Protein AF-A0A1Q5UNB6-F1 (afdb_monomer)

Solvent-accessible surface area (backbone atoms only — not comparable to full-atom values): 8015 Å² total; per-residue (Å²): 114,94,84,58,57,71,61,66,51,53,42,55,26,61,53,29,45,81,75,74,38,95,66,49,84,76,76,73,47,74,69,52,50,56,56,39,64,67,42,86,53,64,66,67,49,71,73,71,86,87,69,70,84,60,99,80,68,86,67,99,72,88,85,88,79,68,70,88,74,63,74,68,65,41,59,41,86,97,38,79,82,47,64,42,60,44,76,87,51,69,87,64,86,69,98,73,83,85,90,75,61,99,74,60,52,71,68,56,53,53,52,51,48,64,63,72,74,110

Organism: NCBI:txid1316194

Foldseek 3Di:
DVPDAPLVQVVVQVCCVLVVDPTDDDQDDPNNLVVQCPDPDPCSNPVDDGDDDDPPDDDPDDDDDDPVPDDDWDQDPPRNPNIDHCVVCPPPDDPDDDQDDPSDDPVSVVVVVVVVVD

Sequence (118 aa):
MRRWSLTSRIWIDIFTQEFGGVTGIFVPDRITLKFVQKRHLVRHRNLNTYFKPDDDAVYAAIYEIDLGNVRSFLAKYPKPDAVVPIRDFEGMKLDGCLIGGCTTAEEDFILGALVLDQ

pLDDT: mean 90.17, std 5.34, range [65.31, 97.62]

InterPro domains:
  IPR001030 Aconitase/3-isopropylmalate dehydratase large subunit, alpha/beta/alpha domain [PF00330] (2-89)
  IPR015931 Aconitase/3-isopropylmalate dehydratase large subunit, alpha/beta/alpha, subdomain 1/3 [G3DSA:3.30.499.10] (1-71)
  IPR015931 Aconitase/3-isopropylmalate dehydratase large subunit, alpha/beta/alpha, subdomain 1/3 [G3DSA:3.30.499.10] (77-118)
  IPR036008 Aconitase, iron-sulfur domain [SSF53732] (4-116)
  IPR050067 Isopropylmalate dehydratase and related enzymes [PTHR43822] (6-116)

Secondary structure (DSSP, 8-state):
-TTS-HHHHHHHHHHGGGGT-S-------HHHHHHHHT-SSHHHHHS-------TT---S------GGG---EEEPTT-TT-EEEGGGGTT---S------TT--HHHHHHHHHHHT-

Radius of gyration: 18.03 Å; Cα contacts (8 Å, |Δi|>4): 68; chains: 1; bounding box: 42×38×48 Å

Structure (mmCIF, N/CA/C/O backbone):
data_AF-A0A1Q5UNB6-F1
#
_entry.id   AF-A0A1Q5UNB6-F1
#
loop_
_atom_site.group_PDB
_atom_site.id
_atom_site.type_symbol
_atom_site.label_atom_id
_atom_site.label_alt_id
_atom_site.label_comp_id
_atom_site.label_asym_id
_atom_site.label_entity_id
_atom_site.label_seq_id
_atom_site.pdbx_PDB_ins_code
_atom_site.Cartn_x
_atom_site.Cartn_y
_atom_site.Cartn_z
_atom_site.occupancy
_atom_site.B_iso_or_equiv
_atom_site.auth_seq_id
_atom_site.auth_comp_id
_atom_site.auth_asym_id
_atom_site.auth_atom_id
_atom_site.pdbx_PDB_model_num
ATOM 1 N N . MET A 1 1 ? -4.398 1.485 -9.346 1.00 66.75 1 MET A N 1
ATOM 2 C CA . MET A 1 1 ? -3.066 1.790 -8.765 1.00 66.75 1 MET A CA 1
ATOM 3 C C . MET A 1 1 ? -2.363 3.023 -9.352 1.00 66.75 1 MET A C 1
ATOM 5 O O . MET A 1 1 ? -1.826 3.794 -8.576 1.00 66.75 1 MET A O 1
ATOM 9 N N . ARG A 1 2 ? -2.392 3.305 -10.670 1.00 71.44 2 ARG A N 1
ATOM 10 C CA . ARG A 1 2 ? -1.686 4.471 -11.281 1.00 71.44 2 ARG A CA 1
ATOM 11 C C . ARG A 1 2 ? -1.997 5.863 -10.692 1.00 71.44 2 ARG A C 1
ATOM 13 O O . ARG A 1 2 ? -1.235 6.799 -10.909 1.00 71.44 2 ARG A O 1
ATOM 20 N N . ARG A 1 3 ? -3.123 6.018 -9.988 1.00 80.00 3 ARG A N 1
ATOM 21 C CA . ARG A 1 3 ? -3.537 7.273 -9.329 1.00 80.00 3 ARG A CA 1
ATOM 22 C C . ARG A 1 3 ? -3.116 7.373 -7.859 1.00 80.00 3 ARG A C 1
ATOM 24 O O . ARG A 1 3 ? -3.339 8.409 -7.253 1.00 80.00 3 ARG A O 1
ATOM 31 N N . TRP A 1 4 ? -2.561 6.310 -7.287 1.00 86.69 4 TRP A N 1
ATOM 32 C CA . TRP A 1 4 ? -2.211 6.262 -5.870 1.00 86.69 4 TRP A CA 1
ATOM 33 C C . TRP A 1 4 ? -0.937 7.044 -5.579 1.00 86.69 4 TRP A C 1
ATOM 35 O O . TRP A 1 4 ? -0.032 7.053 -6.426 1.00 86.69 4 TRP A O 1
ATOM 45 N N . SER A 1 5 ? -0.865 7.638 -4.382 1.00 89.19 5 SER A N 1
ATOM 46 C CA . SER A 1 5 ? 0.347 8.281 -3.876 1.00 89.19 5 SER A CA 1
ATOM 47 C C . SER A 1 5 ? 1.496 7.268 -3.813 1.00 89.19 5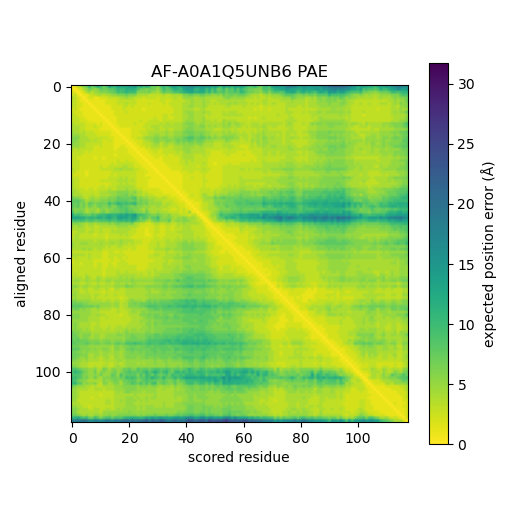 SER A C 1
ATOM 49 O O . SER A 1 5 ? 1.297 6.050 -3.879 1.00 89.19 5 SER A O 1
ATOM 51 N N . LEU A 1 6 ? 2.729 7.768 -3.735 1.00 88.62 6 LEU A N 1
ATOM 52 C CA . LEU A 1 6 ? 3.878 6.889 -3.550 1.00 88.62 6 LEU A CA 1
ATOM 53 C C . LEU A 1 6 ? 3.822 6.195 -2.184 1.00 88.62 6 LEU A C 1
ATOM 55 O O . LEU A 1 6 ? 4.107 5.004 -2.103 1.00 88.62 6 LEU A O 1
ATOM 59 N N . THR A 1 7 ? 3.418 6.919 -1.140 1.00 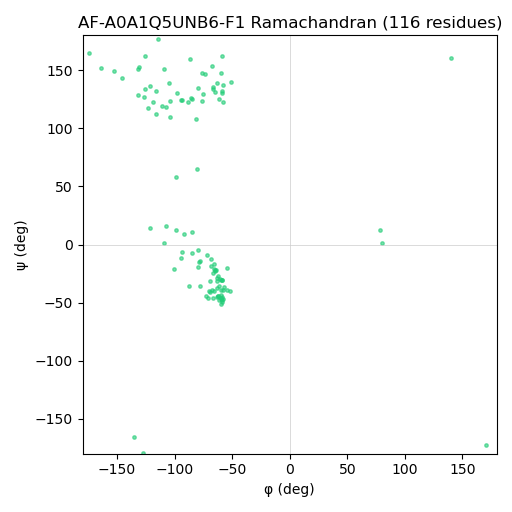88.12 7 THR A N 1
ATOM 60 C CA . THR A 1 7 ? 3.300 6.389 0.219 1.00 88.12 7 THR A CA 1
ATOM 61 C C . THR A 1 7 ? 2.324 5.223 0.281 1.00 88.12 7 THR A C 1
ATOM 63 O O . THR A 1 7 ? 2.692 4.177 0.802 1.00 88.12 7 THR A O 1
ATOM 66 N N . SER A 1 8 ? 1.129 5.326 -0.318 1.00 89.38 8 SER A N 1
ATOM 67 C CA . SER A 1 8 ? 0.168 4.212 -0.297 1.00 89.38 8 SER A CA 1
ATOM 68 C C . SER A 1 8 ? 0.728 2.942 -0.954 1.00 89.38 8 SER A C 1
ATOM 70 O O . SER A 1 8 ? 0.379 1.833 -0.562 1.00 89.38 8 SER A O 1
ATOM 72 N N . ARG A 1 9 ? 1.613 3.080 -1.954 1.00 91.56 9 ARG A N 1
ATOM 73 C CA . ARG A 1 9 ? 2.298 1.933 -2.577 1.00 91.56 9 ARG A CA 1
ATOM 74 C C . ARG A 1 9 ? 3.354 1.338 -1.652 1.00 91.56 9 ARG A C 1
ATOM 76 O O . ARG A 1 9 ? 3.402 0.124 -1.513 1.00 91.56 9 ARG A O 1
ATOM 83 N N . ILE A 1 10 ? 4.160 2.186 -1.011 1.00 88.88 10 ILE A N 1
ATOM 84 C CA . ILE A 1 10 ? 5.151 1.762 -0.010 1.00 88.88 10 ILE A CA 1
ATOM 85 C C . ILE A 1 10 ? 4.458 1.019 1.137 1.00 88.88 10 ILE A C 1
ATOM 87 O O . ILE A 1 10 ? 4.963 0.003 1.599 1.00 88.88 10 ILE A O 1
ATOM 91 N N . TRP A 1 11 ? 3.277 1.483 1.547 1.00 89.06 11 TRP A N 1
ATOM 92 C CA . TRP A 1 11 ? 2.484 0.830 2.581 1.00 89.06 11 TRP A CA 1
ATOM 93 C C . TRP A 1 11 ? 2.125 -0.611 2.192 1.00 89.06 11 TRP A C 1
ATOM 95 O O . TRP A 1 11 ? 2.437 -1.534 2.935 1.00 89.06 11 TRP A O 1
ATOM 105 N N . ILE A 1 12 ? 1.566 -0.836 0.996 1.00 90.19 12 ILE A N 1
ATOM 106 C CA . ILE A 1 12 ? 1.270 -2.203 0.521 1.00 90.19 12 ILE A CA 1
ATOM 107 C C . ILE A 1 12 ? 2.532 -3.065 0.434 1.00 90.19 12 ILE A C 1
ATOM 109 O O . ILE A 1 12 ? 2.508 -4.237 0.806 1.00 90.19 12 ILE A O 1
ATOM 113 N N . ASP A 1 13 ? 3.619 -2.502 -0.086 1.00 90.25 13 ASP A N 1
ATOM 114 C CA . ASP A 1 13 ? 4.877 -3.223 -0.268 1.00 90.25 13 ASP A CA 1
ATOM 115 C C . ASP A 1 1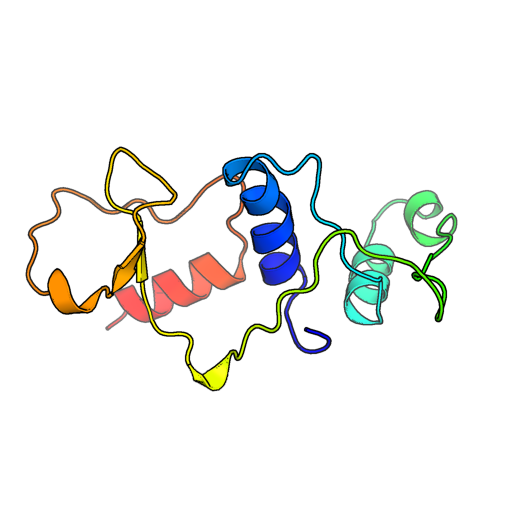3 ? 5.407 -3.761 1.071 1.00 90.25 13 ASP A C 1
ATOM 117 O O . ASP A 1 13 ? 5.644 -4.957 1.222 1.00 90.25 13 ASP A O 1
ATOM 121 N N . ILE A 1 14 ? 5.459 -2.906 2.094 1.00 87.12 14 ILE A N 1
ATOM 122 C CA . ILE A 1 14 ? 5.927 -3.288 3.431 1.00 87.12 14 ILE A CA 1
ATOM 123 C C . ILE A 1 14 ? 5.022 -4.357 4.054 1.00 87.12 14 ILE A C 1
ATOM 125 O O . ILE A 1 14 ? 5.519 -5.371 4.543 1.00 87.12 14 ILE A O 1
ATOM 129 N N . PHE A 1 15 ? 3.699 -4.189 3.971 1.00 88.88 15 PHE A N 1
ATOM 130 C CA . PHE A 1 15 ? 2.752 -5.164 4.523 1.00 88.88 15 PHE A CA 1
ATOM 131 C C . PHE A 1 15 ? 2.734 -6.499 3.769 1.00 88.88 15 PHE A C 1
ATOM 133 O O . PHE A 1 15 ? 2.219 -7.480 4.295 1.00 88.88 15 PHE A O 1
ATOM 140 N N . THR A 1 16 ? 3.347 -6.597 2.587 1.00 91.19 16 THR A N 1
ATOM 141 C CA . THR A 1 16 ? 3.504 -7.882 1.883 1.00 91.19 16 THR A CA 1
ATOM 142 C C . THR A 1 16 ? 4.287 -8.897 2.730 1.00 91.19 16 THR A C 1
ATOM 144 O O . THR A 1 16 ? 4.006 -10.096 2.667 1.00 91.19 16 THR A O 1
ATOM 147 N N . GLN A 1 17 ? 5.215 -8.431 3.573 1.00 88.88 17 GLN A N 1
ATOM 148 C CA . GLN A 1 17 ? 5.988 -9.293 4.476 1.00 88.88 17 GLN A CA 1
ATOM 149 C C . GLN A 1 17 ? 5.140 -9.887 5.608 1.00 88.88 17 GLN A C 1
ATOM 151 O O . GLN A 1 17 ? 5.377 -11.026 6.004 1.00 88.88 17 GLN A O 1
ATOM 156 N N . GLU A 1 18 ? 4.105 -9.178 6.072 1.00 87.56 18 GLU A N 1
ATOM 157 C CA . GLU A 1 18 ? 3.182 -9.668 7.112 1.00 87.56 18 GLU A CA 1
ATOM 158 C C . GLU A 1 18 ? 2.387 -10.903 6.653 1.00 87.56 18 GLU A C 1
ATOM 160 O O . GLU A 1 18 ? 1.944 -11.708 7.469 1.00 87.56 18 GLU A O 1
ATOM 165 N N . PHE A 1 19 ? 2.257 -11.096 5.336 1.00 86.44 19 PHE A N 1
ATOM 166 C CA . PHE A 1 19 ? 1.622 -12.268 4.726 1.00 86.44 19 PHE A CA 1
ATOM 167 C C . PHE A 1 19 ? 2.635 -13.327 4.256 1.00 86.44 19 PHE A C 1
ATOM 169 O O . PHE A 1 19 ? 2.280 -14.239 3.509 1.00 86.44 19 PHE A O 1
ATOM 176 N N . GLY A 1 20 ? 3.902 -13.215 4.668 1.00 90.38 20 GLY A N 1
ATOM 177 C CA . GLY A 1 20 ? 4.972 -14.149 4.305 1.00 90.38 20 GLY A CA 1
ATOM 178 C C . GLY A 1 20 ? 5.550 -13.943 2.902 1.00 90.38 20 GLY A C 1
ATOM 179 O O . GLY A 1 20 ? 6.273 -14.808 2.404 1.00 90.38 20 GLY A O 1
ATOM 180 N N . GLY A 1 21 ? 5.248 -12.822 2.243 1.00 91.69 21 GLY A N 1
ATOM 181 C CA . GLY A 1 21 ? 5.876 -12.460 0.977 1.00 91.69 21 GLY A CA 1
ATOM 182 C C . GLY A 1 21 ? 7.322 -11.993 1.171 1.00 91.69 21 GLY A C 1
ATOM 183 O O . GLY A 1 21 ? 7.661 -11.368 2.170 1.00 91.69 21 GLY A O 1
ATOM 184 N N . VAL A 1 22 ? 8.187 -12.270 0.192 1.00 93.62 22 VAL A N 1
ATOM 185 C CA . VAL A 1 22 ? 9.602 -11.848 0.241 1.00 93.62 22 VAL A CA 1
ATOM 186 C C . VAL A 1 22 ? 9.737 -10.327 0.097 1.00 93.62 22 VAL A C 1
ATOM 188 O O . VAL A 1 22 ? 10.548 -9.701 0.771 1.00 93.62 22 VAL A O 1
ATOM 191 N N . THR A 1 23 ? 8.951 -9.737 -0.803 1.00 93.56 23 THR A N 1
ATOM 192 C CA . THR A 1 23 ? 8.885 -8.296 -1.076 1.00 93.56 23 THR A CA 1
ATOM 193 C C . THR A 1 23 ? 7.609 -8.012 -1.860 1.00 93.56 23 THR A C 1
ATOM 195 O O . THR A 1 23 ? 7.149 -8.873 -2.617 1.00 93.56 23 THR A O 1
ATOM 198 N N . GLY A 1 24 ? 7.052 -6.814 -1.730 1.00 92.44 24 GLY A N 1
ATOM 199 C CA . GLY A 1 24 ? 6.158 -6.260 -2.735 1.00 92.44 24 GLY A CA 1
ATOM 200 C C . GLY A 1 24 ? 6.968 -5.537 -3.811 1.00 92.44 24 GLY A C 1
ATOM 201 O O . GLY A 1 24 ? 8.135 -5.193 -3.633 1.00 92.44 24 GLY A O 1
ATOM 202 N N . ILE A 1 25 ? 6.363 -5.347 -4.980 1.00 93.50 25 ILE A N 1
ATOM 203 C CA . ILE A 1 25 ? 6.935 -4.531 -6.051 1.00 93.50 25 ILE A CA 1
ATOM 204 C C . ILE A 1 25 ? 5.812 -3.829 -6.804 1.00 93.50 25 ILE A C 1
ATOM 206 O O . ILE A 1 25 ? 4.748 -4.396 -7.051 1.00 93.50 25 ILE A O 1
ATOM 210 N N . PHE A 1 26 ? 6.069 -2.591 -7.216 1.00 93.69 26 PHE A N 1
ATOM 211 C CA . PHE A 1 26 ? 5.168 -1.827 -8.071 1.00 93.69 26 PHE A CA 1
ATOM 212 C C . PHE A 1 26 ? 5.879 -1.429 -9.355 1.00 93.69 26 PHE A C 1
ATOM 214 O O . PHE A 1 26 ? 7.008 -0.939 -9.328 1.00 93.69 26 PHE A O 1
ATOM 221 N N . VAL A 1 27 ? 5.180 -1.569 -10.483 1.00 93.94 27 VAL A N 1
ATOM 222 C CA . VAL A 1 27 ? 5.685 -1.085 -11.771 1.00 93.94 27 VAL A CA 1
ATOM 223 C C . VAL A 1 27 ? 5.874 0.438 -11.688 1.00 93.94 27 VAL A C 1
ATOM 225 O O . VAL A 1 27 ? 4.924 1.151 -11.335 1.00 93.94 27 VAL A O 1
ATOM 228 N N . PRO A 1 28 ? 7.077 0.958 -11.989 1.00 92.06 28 PRO A N 1
ATOM 229 C CA . PRO A 1 28 ? 7.353 2.382 -11.931 1.00 92.06 28 PRO A CA 1
ATOM 230 C C . PRO A 1 28 ? 6.499 3.144 -12.946 1.00 92.06 28 PRO A C 1
ATOM 232 O O . PRO A 1 28 ? 6.320 2.730 -14.091 1.00 92.06 28 PRO A O 1
ATOM 235 N N . ASP A 1 29 ? 5.990 4.298 -12.529 1.00 92.75 29 ASP A N 1
ATOM 236 C CA . ASP A 1 29 ? 5.240 5.204 -13.394 1.00 92.75 29 ASP A CA 1
ATOM 237 C C . ASP A 1 29 ? 5.682 6.662 -13.195 1.00 92.75 29 ASP A C 1
ATOM 239 O O . ASP A 1 29 ? 6.722 6.958 -12.600 1.00 92.75 29 ASP A O 1
ATOM 243 N N . ARG A 1 30 ? 4.886 7.612 -13.702 1.00 92.00 30 ARG A N 1
ATOM 244 C CA . ARG A 1 30 ? 5.179 9.046 -13.590 1.00 92.00 30 ARG A CA 1
ATOM 245 C C . ARG A 1 30 ? 5.302 9.524 -12.137 1.00 92.00 30 ARG A C 1
ATOM 247 O O . ARG A 1 30 ? 6.026 10.486 -11.894 1.00 92.00 30 ARG A O 1
ATOM 254 N N . ILE A 1 31 ? 4.598 8.911 -11.185 1.00 92.38 31 ILE A N 1
ATOM 255 C CA . ILE A 1 31 ? 4.679 9.268 -9.761 1.00 92.38 31 ILE A CA 1
ATOM 256 C C . ILE A 1 31 ? 6.037 8.831 -9.211 1.00 92.38 31 ILE A C 1
ATOM 258 O O . ILE A 1 31 ? 6.735 9.648 -8.608 1.00 92.38 31 ILE A O 1
ATOM 262 N N . THR A 1 32 ? 6.459 7.601 -9.517 1.00 91.81 32 THR A N 1
ATOM 263 C CA . THR A 1 32 ? 7.796 7.097 -9.174 1.00 91.81 32 THR A CA 1
ATOM 264 C C . THR A 1 32 ? 8.889 7.973 -9.786 1.00 91.81 32 THR A C 1
ATOM 266 O O . THR A 1 32 ? 9.791 8.414 -9.077 1.00 91.81 32 THR A O 1
ATOM 269 N N . LEU A 1 33 ? 8.774 8.315 -11.075 1.00 90.69 33 LEU A N 1
ATOM 270 C CA . LEU A 1 33 ? 9.736 9.178 -11.766 1.00 90.69 33 LEU A CA 1
ATOM 271 C C . LEU A 1 33 ? 9.854 10.554 -11.097 1.00 90.69 33 LEU A C 1
ATOM 273 O O . LEU A 1 33 ? 10.961 11.012 -10.824 1.00 90.69 33 LEU A O 1
ATOM 277 N N . LYS A 1 34 ? 8.723 11.204 -10.790 1.00 91.38 34 LYS A N 1
ATOM 278 C CA . LYS A 1 34 ? 8.711 12.506 -10.104 1.00 91.38 34 LYS A CA 1
ATOM 279 C C . LYS A 1 34 ? 9.386 12.438 -8.738 1.00 91.38 34 LYS A C 1
ATOM 281 O O . LYS A 1 34 ? 10.080 13.375 -8.359 1.00 91.38 34 LYS A O 1
ATOM 286 N N . PHE A 1 35 ? 9.185 11.355 -7.994 1.00 90.75 35 PHE A N 1
ATOM 287 C CA . PHE A 1 35 ? 9.848 11.161 -6.709 1.00 90.75 35 PHE A CA 1
ATOM 288 C C . PHE A 1 35 ? 11.362 10.992 -6.864 1.00 90.75 35 PHE A C 1
ATOM 290 O O . PHE A 1 35 ? 12.135 11.654 -6.174 1.00 90.75 35 PHE A O 1
ATOM 297 N N . VAL A 1 36 ? 11.799 10.167 -7.814 1.00 92.38 36 VAL A N 1
ATOM 298 C CA . VAL A 1 36 ? 13.223 9.943 -8.096 1.00 92.38 36 VAL A CA 1
ATOM 299 C C . VAL A 1 36 ? 13.912 11.227 -8.579 1.00 92.38 36 VAL A C 1
ATOM 301 O O . VAL A 1 36 ? 15.029 11.529 -8.164 1.00 92.38 36 VAL A O 1
ATOM 304 N N . GLN A 1 37 ? 13.230 12.055 -9.371 1.00 91.38 37 GLN A N 1
ATOM 305 C CA . GLN A 1 37 ? 13.741 13.354 -9.824 1.00 91.38 37 GLN A CA 1
ATOM 306 C C . GLN A 1 37 ? 13.948 14.371 -8.692 1.00 91.38 37 GLN A C 1
ATOM 308 O O . GLN A 1 37 ? 14.7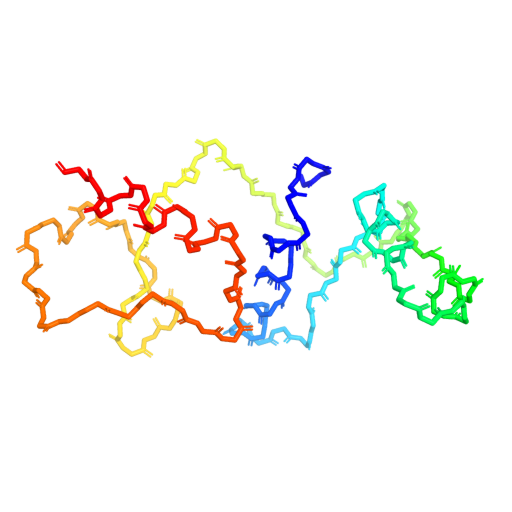48 15.290 -8.849 1.00 91.38 37 GLN A O 1
ATOM 313 N N . LYS A 1 38 ? 13.284 14.207 -7.541 1.00 91.94 38 LYS A N 1
ATOM 314 C CA . LYS A 1 38 ? 13.486 15.059 -6.356 1.00 91.94 38 LYS A CA 1
ATOM 315 C C . LYS A 1 38 ? 14.729 14.682 -5.540 1.00 91.94 38 LYS A C 1
ATOM 317 O O . LYS A 1 38 ? 15.054 15.371 -4.577 1.00 91.94 38 LYS A O 1
ATOM 322 N N . ARG A 1 39 ? 15.442 13.601 -5.883 1.00 91.25 39 ARG A N 1
ATOM 323 C CA . ARG A 1 39 ? 16.629 13.159 -5.133 1.00 91.25 39 ARG A CA 1
ATOM 324 C C . ARG A 1 39 ? 17.758 14.190 -5.228 1.00 91.25 39 ARG A C 1
ATOM 326 O O . ARG A 1 39 ? 18.146 14.601 -6.318 1.00 91.25 39 ARG A O 1
ATOM 333 N N . HIS A 1 40 ? 18.344 14.551 -4.087 1.00 91.19 40 HIS A N 1
ATOM 334 C CA . HIS A 1 40 ? 19.380 15.590 -4.012 1.00 91.19 40 HIS A CA 1
ATOM 335 C C . HIS A 1 40 ? 20.619 15.269 -4.862 1.00 91.19 40 HIS A C 1
ATOM 337 O O . HIS A 1 40 ? 21.086 16.098 -5.645 1.00 91.19 40 HIS A O 1
ATOM 343 N N . LEU A 1 41 ? 21.124 14.037 -4.774 1.00 91.50 41 LEU A N 1
ATOM 344 C CA . LEU A 1 41 ? 22.313 13.615 -5.510 1.00 91.50 41 LEU A CA 1
ATOM 345 C C . LEU A 1 41 ? 21.984 13.353 -6.985 1.00 91.50 41 LEU A C 1
ATOM 347 O O . LEU A 1 41 ? 21.151 12.504 -7.299 1.00 91.50 41 LEU A O 1
ATOM 351 N N . VAL A 1 42 ? 22.682 14.045 -7.893 1.00 87.19 42 VAL A N 1
ATOM 352 C CA . VAL A 1 42 ? 22.498 13.938 -9.357 1.00 87.19 42 VAL A CA 1
ATOM 353 C C . VAL A 1 42 ? 22.624 12.492 -9.843 1.00 87.19 42 VAL A C 1
ATOM 355 O O . VAL A 1 42 ? 21.816 12.041 -10.651 1.00 87.19 42 VAL A O 1
ATOM 358 N N . ARG A 1 43 ? 23.565 11.719 -9.284 1.00 89.19 43 ARG A N 1
ATOM 359 C CA . ARG A 1 43 ? 23.723 10.296 -9.622 1.00 89.19 43 ARG A CA 1
ATOM 360 C C . ARG A 1 43 ? 22.446 9.474 -9.384 1.00 89.19 43 ARG A C 1
ATOM 362 O O . ARG A 1 43 ? 22.131 8.615 -10.191 1.00 89.19 43 ARG A O 1
ATOM 369 N N . HIS A 1 44 ? 21.671 9.780 -8.337 1.00 87.25 44 HIS A N 1
ATOM 370 C CA . HIS A 1 44 ? 20.419 9.075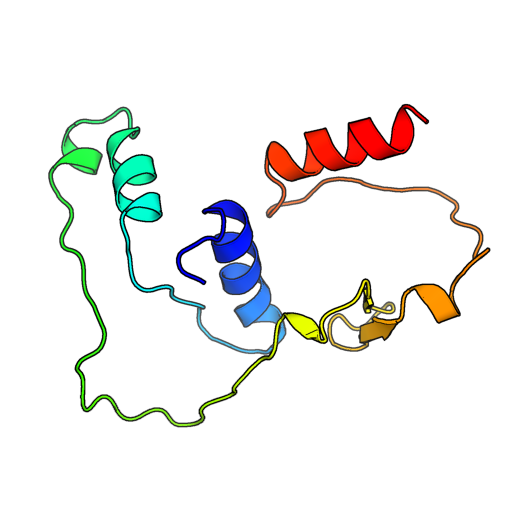 -8.024 1.00 87.25 44 HIS A CA 1
ATOM 371 C C . HIS A 1 44 ? 19.250 9.521 -8.918 1.00 87.25 44 HIS A C 1
ATOM 373 O O . HIS A 1 44 ? 18.214 8.863 -8.948 1.00 87.25 44 HIS A O 1
ATOM 379 N N . ARG A 1 45 ? 19.397 10.639 -9.639 1.00 86.62 45 ARG A N 1
ATOM 380 C CA . ARG A 1 45 ? 18.429 11.103 -10.642 1.00 86.62 45 ARG A CA 1
ATOM 381 C C . ARG A 1 45 ? 18.699 10.496 -12.019 1.00 86.62 45 ARG A C 1
ATOM 383 O O . ARG A 1 45 ? 17.750 10.180 -12.731 1.00 86.62 45 ARG A O 1
ATOM 390 N N . ASN A 1 46 ? 19.974 10.311 -12.364 1.00 82.25 46 ASN A N 1
ATOM 391 C CA . ASN A 1 46 ? 20.396 9.988 -13.730 1.00 82.25 46 ASN A CA 1
ATOM 392 C C . ASN A 1 46 ? 20.694 8.498 -13.965 1.00 82.25 46 ASN A C 1
ATOM 394 O O . ASN A 1 46 ? 20.659 8.058 -15.108 1.00 82.25 46 ASN A O 1
ATOM 398 N N . LEU A 1 47 ? 20.973 7.715 -12.919 1.00 78.69 47 LEU A N 1
ATO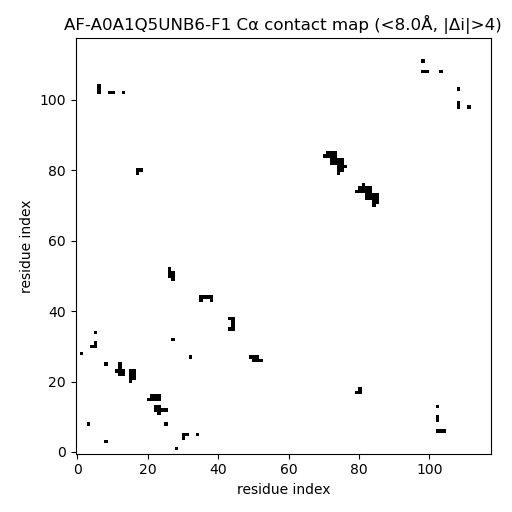M 399 C CA . LEU A 1 47 ? 21.297 6.285 -13.027 1.00 78.69 47 LEU A CA 1
ATOM 400 C C . LEU A 1 47 ? 20.075 5.403 -12.730 1.00 78.69 47 LEU A C 1
ATOM 402 O O . LEU A 1 47 ? 20.102 4.604 -11.798 1.00 78.69 47 LEU A O 1
ATOM 406 N N . ASN A 1 48 ? 18.988 5.574 -13.487 1.00 81.88 48 ASN A N 1
ATOM 407 C CA . ASN A 1 48 ? 17.752 4.821 -13.267 1.00 81.88 48 ASN A CA 1
ATOM 408 C C . ASN A 1 48 ? 17.340 4.062 -14.527 1.00 81.88 48 ASN A C 1
ATOM 410 O O . ASN A 1 48 ? 17.000 4.676 -15.538 1.00 81.88 48 ASN A O 1
ATOM 414 N N . THR A 1 49 ? 17.310 2.735 -14.430 1.00 88.81 49 THR A N 1
ATOM 415 C CA . THR A 1 49 ? 16.686 1.860 -15.425 1.00 88.81 49 THR A CA 1
ATOM 416 C C . THR A 1 49 ? 15.356 1.385 -14.861 1.00 88.81 49 THR A C 1
ATOM 418 O O . THR A 1 49 ? 15.308 0.823 -13.767 1.00 88.81 49 THR A O 1
ATOM 421 N N . TYR A 1 50 ? 14.272 1.641 -15.587 1.00 90.81 50 TYR A N 1
ATOM 422 C CA . TYR A 1 50 ? 12.931 1.239 -15.180 1.00 90.81 50 TYR A CA 1
ATOM 423 C C . TYR A 1 50 ? 12.548 -0.061 -15.875 1.00 90.81 50 TYR A C 1
ATOM 425 O O . TYR A 1 50 ? 12.654 -0.168 -17.095 1.00 90.81 50 TYR A O 1
ATOM 433 N N . PHE A 1 51 ? 12.070 -1.020 -15.091 1.00 93.31 51 PHE A N 1
ATOM 434 C CA . PHE A 1 51 ? 11.623 -2.319 -15.574 1.00 93.31 51 PHE A CA 1
ATOM 435 C C . PHE A 1 51 ? 10.104 -2.421 -15.478 1.00 93.31 51 PHE A C 1
ATOM 437 O O . PHE A 1 51 ? 9.478 -1.803 -14.614 1.00 93.31 51 PHE A O 1
ATOM 444 N N . LYS A 1 52 ? 9.516 -3.211 -16.369 1.00 94.94 52 LYS A N 1
ATOM 445 C CA . LYS A 1 52 ? 8.111 -3.617 -16.331 1.00 94.94 52 LYS A CA 1
ATOM 446 C C . LYS A 1 52 ? 8.051 -5.137 -16.523 1.00 94.94 52 LYS A C 1
ATOM 448 O O . LYS A 1 52 ? 8.977 -5.665 -17.136 1.00 94.94 52 LYS A O 1
ATOM 453 N N . PRO A 1 53 ? 7.019 -5.821 -16.004 1.00 95.56 53 PRO A N 1
ATOM 454 C CA . PRO A 1 53 ? 6.797 -7.214 -16.360 1.00 95.56 53 PRO A CA 1
ATOM 455 C C . PRO A 1 53 ? 6.577 -7.332 -17.869 1.00 95.56 53 PRO A C 1
ATOM 457 O O . PRO A 1 53 ? 6.029 -6.413 -18.493 1.00 95.56 53 PRO A O 1
ATOM 460 N N . ASP A 1 54 ? 7.020 -8.453 -18.424 1.00 97.62 54 ASP A N 1
ATOM 461 C CA . ASP A 1 54 ? 6.714 -8.829 -19.797 1.00 97.62 54 ASP A CA 1
ATOM 462 C C . ASP A 1 54 ? 5.220 -9.144 -19.932 1.00 97.62 54 ASP A C 1
ATOM 464 O O . ASP A 1 54 ? 4.553 -9.514 -18.961 1.00 97.62 54 ASP A O 1
ATOM 468 N N . ASP A 1 55 ? 4.680 -8.965 -21.137 1.00 96.31 55 ASP A N 1
ATOM 469 C CA . ASP A 1 55 ? 3.241 -9.119 -21.381 1.00 96.31 55 ASP A CA 1
ATOM 470 C C . ASP A 1 55 ? 2.782 -10.591 -21.234 1.00 96.31 55 ASP A C 1
ATOM 472 O O . ASP A 1 55 ? 1.597 -10.850 -21.029 1.00 96.31 55 ASP A O 1
ATOM 476 N N . ASP A 1 56 ? 3.715 -11.547 -21.294 1.00 96.62 56 ASP A N 1
ATOM 477 C CA . ASP A 1 56 ? 3.527 -12.995 -21.140 1.00 96.62 56 ASP A CA 1
ATOM 478 C C . ASP A 1 56 ? 4.072 -13.553 -19.808 1.00 96.62 56 ASP A C 1
ATOM 480 O O . ASP A 1 56 ? 4.218 -14.767 -19.647 1.00 96.62 56 ASP A O 1
ATOM 484 N N . ALA A 1 57 ? 4.349 -12.685 -18.828 1.00 96.81 57 ALA A N 1
ATOM 485 C CA . ALA A 1 57 ? 4.821 -13.103 -17.512 1.00 96.81 57 ALA A CA 1
ATOM 486 C C . ALA A 1 57 ? 3.819 -14.044 -16.810 1.00 96.81 57 ALA A C 1
ATOM 488 O O . ALA A 1 57 ? 2.628 -13.748 -16.682 1.00 96.81 57 ALA A O 1
ATOM 489 N N . VAL A 1 58 ? 4.318 -15.173 -16.298 1.00 97.38 58 VAL A N 1
ATOM 490 C CA . VAL A 1 58 ? 3.508 -16.173 -15.587 1.00 97.38 58 VAL A CA 1
ATOM 491 C C . VAL A 1 58 ? 3.552 -15.915 -14.081 1.00 97.38 58 VAL A C 1
ATOM 493 O O . VAL A 1 58 ? 4.621 -15.901 -13.471 1.00 97.38 58 VAL A O 1
ATOM 496 N N . TYR A 1 59 ? 2.378 -15.759 -13.470 1.00 96.44 59 TYR A N 1
ATOM 497 C CA . TYR A 1 59 ? 2.215 -15.572 -12.028 1.00 96.44 59 TYR A CA 1
ATOM 498 C C . TYR A 1 59 ? 1.691 -16.851 -11.376 1.00 96.44 59 TYR A C 1
ATOM 500 O O . TYR A 1 59 ? 0.781 -17.489 -11.902 1.00 96.44 59 TYR A O 1
ATOM 508 N N . ALA A 1 60 ? 2.220 -17.204 -10.201 1.00 96.81 60 ALA A N 1
ATOM 509 C CA . ALA A 1 60 ? 1.737 -18.361 -9.440 1.00 96.81 60 ALA A CA 1
ATOM 510 C C . ALA A 1 60 ? 0.268 -18.206 -8.999 1.00 96.81 60 ALA A C 1
ATOM 512 O O . ALA A 1 60 ? -0.457 -19.192 -8.901 1.00 96.81 60 ALA A O 1
ATOM 513 N N . ALA A 1 61 ? -0.163 -16.969 -8.741 1.00 96.00 61 ALA A N 1
ATOM 514 C CA . ALA A 1 61 ? -1.544 -16.612 -8.451 1.00 96.00 61 ALA A CA 1
ATOM 515 C C . ALA A 1 61 ? -1.812 -15.159 -8.865 1.00 96.00 61 ALA A C 1
ATOM 517 O O . ALA A 1 61 ? -0.915 -14.316 -8.810 1.00 96.00 61 ALA A O 1
ATOM 518 N N . ILE A 1 62 ? -3.055 -14.871 -9.253 1.00 95.56 62 ILE A N 1
ATOM 519 C CA . ILE A 1 62 ? -3.529 -13.526 -9.587 1.00 95.56 62 ILE A CA 1
ATOM 520 C C . ILE A 1 62 ? -4.771 -13.255 -8.745 1.00 95.56 62 ILE A C 1
ATOM 522 O O . ILE A 1 62 ? -5.718 -14.039 -8.762 1.00 95.56 62 ILE A O 1
ATOM 526 N N . TYR A 1 63 ? -4.758 -12.137 -8.023 1.00 94.25 63 TYR A N 1
ATOM 527 C CA . TYR A 1 63 ? -5.870 -11.696 -7.188 1.00 94.25 63 TYR A CA 1
ATOM 528 C C . TYR A 1 63 ? -6.374 -10.348 -7.691 1.00 94.25 63 TYR A C 1
ATOM 530 O O . TYR A 1 63 ? -5.613 -9.381 -7.766 1.00 94.25 63 TYR A O 1
ATOM 538 N N . GLU A 1 64 ? -7.658 -10.280 -8.030 1.00 94.56 64 GLU A N 1
ATOM 539 C CA . GLU A 1 64 ? -8.318 -9.033 -8.401 1.00 94.56 64 GLU A CA 1
ATOM 540 C C . GLU A 1 64 ? -8.993 -8.423 -7.169 1.00 94.56 64 GLU A C 1
ATOM 542 O O . GLU A 1 64 ? -9.790 -9.072 -6.494 1.00 94.56 64 GLU A O 1
ATOM 547 N N . ILE A 1 65 ? -8.644 -7.174 -6.856 1.00 91.25 65 ILE A N 1
ATOM 548 C CA . ILE A 1 65 ? -9.153 -6.458 -5.683 1.00 91.25 65 ILE A CA 1
ATOM 549 C C . ILE A 1 65 ? -9.961 -5.253 -6.159 1.00 91.25 65 ILE A C 1
ATOM 551 O O . ILE A 1 65 ? -9.401 -4.286 -6.685 1.00 91.25 65 ILE A O 1
ATOM 555 N N . ASP A 1 66 ? -11.273 -5.290 -5.926 1.00 92.62 66 ASP A N 1
ATOM 556 C CA . ASP A 1 66 ? -12.157 -4.154 -6.179 1.00 92.62 66 ASP A CA 1
ATOM 557 C C . ASP A 1 66 ? -12.107 -3.148 -5.021 1.00 92.62 66 ASP A C 1
ATOM 559 O O . ASP A 1 66 ? -12.656 -3.359 -3.936 1.00 92.62 66 ASP A O 1
ATOM 563 N N . LEU A 1 67 ? -11.471 -2.007 -5.283 1.00 90.38 67 LEU A N 1
ATOM 564 C CA . LEU A 1 67 ? -11.343 -0.907 -4.329 1.00 90.38 67 LEU A CA 1
ATOM 565 C C . LEU A 1 67 ? -12.687 -0.248 -3.985 1.00 90.38 67 LEU A C 1
ATOM 567 O O . LEU A 1 67 ? -12.794 0.371 -2.929 1.00 90.38 67 LEU A O 1
ATOM 571 N N . GLY A 1 68 ? -13.714 -0.386 -4.831 1.00 93.19 68 GLY A N 1
ATOM 572 C CA . GLY A 1 68 ? -15.067 0.103 -4.555 1.00 93.19 68 GLY A CA 1
ATOM 573 C C . GLY A 1 68 ? -15.735 -0.608 -3.376 1.00 93.19 68 GLY A C 1
ATOM 574 O O . GLY A 1 68 ? -16.602 -0.031 -2.713 1.00 93.19 68 GLY A O 1
ATOM 575 N N . ASN A 1 69 ? -15.285 -1.823 -3.054 1.00 90.56 69 ASN A N 1
ATOM 576 C CA . ASN A 1 69 ? -15.780 -2.617 -1.928 1.00 90.56 69 ASN A CA 1
ATOM 577 C C . ASN A 1 69 ? -14.953 -2.439 -0.651 1.00 90.56 69 ASN A C 1
ATOM 579 O O . ASN A 1 69 ? -15.399 -2.839 0.423 1.00 90.56 69 ASN A O 1
ATOM 583 N N . VAL A 1 70 ? -13.783 -1.801 -0.735 1.00 90.88 70 VAL A N 1
ATOM 584 C CA . VAL A 1 70 ? -12.935 -1.544 0.434 1.00 90.88 70 VAL A CA 1
ATOM 585 C C . VAL A 1 70 ? -13.639 -0.559 1.373 1.00 90.88 70 VAL A C 1
ATOM 587 O O . VAL A 1 70 ? -14.252 0.428 0.953 1.00 90.88 70 VAL A O 1
ATOM 590 N N . ARG A 1 71 ? -13.600 -0.862 2.669 1.00 91.81 71 ARG A N 1
ATOM 591 C CA . ARG A 1 71 ? -14.136 -0.048 3.768 1.00 91.81 71 ARG A CA 1
ATOM 592 C C . ARG A 1 71 ? -13.036 0.160 4.810 1.00 91.81 71 ARG A C 1
ATOM 594 O O . ARG A 1 71 ? -11.920 -0.314 4.634 1.00 91.81 71 ARG A O 1
ATOM 601 N N . SER A 1 72 ? -13.345 0.872 5.888 1.00 92.81 72 SER A N 1
ATOM 602 C CA . SER A 1 72 ? -12.432 0.988 7.026 1.00 92.81 72 SER A CA 1
ATOM 603 C C . SER A 1 72 ? -12.429 -0.305 7.841 1.00 92.81 72 SER A C 1
ATOM 605 O O . SER A 1 72 ? -13.488 -0.805 8.236 1.00 92.81 72 SER A O 1
ATOM 607 N N . PHE A 1 73 ? -11.235 -0.824 8.109 1.00 92.75 73 PHE A N 1
ATOM 608 C CA . PHE A 1 73 ? -11.018 -2.070 8.836 1.00 92.75 73 PHE A CA 1
ATOM 609 C C . PHE A 1 73 ? -10.079 -1.864 10.028 1.00 92.75 73 PHE A C 1
ATOM 611 O O . PHE A 1 73 ? -9.340 -0.883 10.090 1.00 92.75 73 PHE A O 1
ATOM 618 N N . LEU A 1 74 ? -10.104 -2.825 10.948 1.00 92.62 74 LEU A N 1
ATOM 619 C CA . LEU A 1 74 ? -9.224 -2.944 12.103 1.00 92.62 74 LEU A CA 1
ATOM 620 C C . LEU A 1 74 ? -8.563 -4.328 12.082 1.00 92.62 74 LEU A C 1
ATOM 622 O O . LEU A 1 74 ? -9.254 -5.327 11.898 1.00 92.62 74 LEU A O 1
ATOM 626 N N . ALA A 1 75 ? -7.251 -4.402 12.307 1.00 91.81 75 ALA A N 1
ATOM 627 C CA . ALA A 1 75 ? -6.565 -5.665 12.579 1.00 91.81 75 ALA A CA 1
ATOM 628 C C . ALA A 1 75 ? -6.589 -5.952 14.088 1.00 91.81 75 ALA A C 1
ATOM 630 O O . ALA A 1 75 ? -6.146 -5.129 14.894 1.00 91.81 75 ALA A O 1
ATOM 631 N N . LYS A 1 76 ? -7.131 -7.103 14.492 1.00 91.56 76 LYS A N 1
ATOM 632 C CA . LYS A 1 76 ? -7.323 -7.450 15.903 1.00 91.56 76 LYS A CA 1
ATOM 633 C C . LYS A 1 76 ? -6.063 -8.073 16.505 1.00 91.56 76 LYS A C 1
ATOM 635 O O . LYS A 1 76 ? -5.600 -9.123 16.067 1.00 91.56 76 LYS A O 1
ATOM 640 N N . TYR A 1 77 ? -5.573 -7.491 17.600 1.00 88.38 77 TYR A N 1
ATOM 641 C CA . TYR A 1 77 ? -4.488 -8.080 18.389 1.00 88.38 77 TYR A CA 1
ATOM 642 C C . TYR A 1 77 ? -4.781 -9.553 18.764 1.00 88.38 77 TYR A C 1
ATOM 644 O O . TYR A 1 77 ? -5.915 -9.870 19.143 1.00 88.38 77 TYR A O 1
ATOM 652 N N . PRO A 1 78 ? -3.780 -10.457 18.716 1.00 90.81 78 PRO A N 1
ATOM 653 C CA . PRO A 1 78 ? -2.365 -10.227 18.383 1.00 90.81 78 PRO A CA 1
ATOM 654 C C . PRO A 1 78 ? -2.0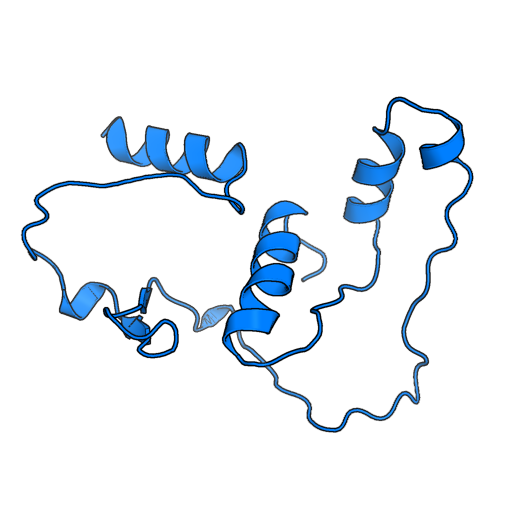18 -10.408 16.900 1.00 90.81 78 PRO A C 1
ATOM 656 O O . PRO A 1 78 ? -0.841 -10.462 16.556 1.00 90.81 78 PRO A O 1
ATOM 659 N N . LYS A 1 79 ? -3.016 -10.573 16.030 1.00 89.81 79 LYS A N 1
ATOM 660 C CA . LYS A 1 79 ? -2.830 -11.104 14.682 1.00 89.81 79 LYS A CA 1
ATOM 661 C C . LYS A 1 79 ? -3.058 -10.029 13.611 1.00 89.81 79 LYS A C 1
ATOM 663 O O . LYS A 1 79 ? -4.175 -9.521 13.516 1.00 89.81 79 LYS A O 1
ATOM 668 N N . PRO A 1 80 ? -2.056 -9.697 12.779 1.00 87.56 80 PRO A N 1
ATOM 669 C CA . PRO A 1 80 ? -2.208 -8.670 11.745 1.00 87.56 80 PRO A CA 1
ATOM 670 C C . PRO A 1 80 ? -3.197 -9.075 10.639 1.00 87.56 80 PRO A C 1
ATOM 672 O O . PRO A 1 80 ? -3.819 -8.212 10.026 1.00 87.56 80 PRO A O 1
ATOM 675 N N . ASP A 1 81 ? -3.403 -10.376 10.424 1.00 90.12 81 ASP A N 1
ATOM 676 C CA . ASP A 1 81 ? -4.346 -10.942 9.454 1.00 90.12 81 ASP A CA 1
ATOM 677 C C . ASP A 1 81 ? -5.783 -11.077 9.993 1.00 90.12 81 ASP A C 1
ATOM 679 O O . ASP A 1 81 ? -6.710 -11.356 9.231 1.00 90.12 81 ASP A O 1
ATOM 683 N N . ALA A 1 82 ? -6.011 -10.829 11.289 1.00 91.69 82 ALA A N 1
ATOM 684 C CA . ALA A 1 82 ? -7.339 -10.847 11.899 1.00 91.69 82 ALA A CA 1
ATOM 685 C C . ALA A 1 82 ? -8.101 -9.536 11.628 1.00 91.69 82 ALA A C 1
ATOM 687 O O . ALA A 1 82 ? -8.389 -8.762 12.544 1.00 91.69 82 ALA A O 1
ATOM 688 N N . VAL A 1 83 ? -8.403 -9.283 10.354 1.00 92.00 83 VAL A N 1
ATOM 689 C CA . VAL A 1 83 ? -9.016 -8.040 9.870 1.00 92.00 83 VAL A CA 1
ATOM 690 C C . VAL A 1 83 ? -10.542 -8.096 9.979 1.00 92.00 83 VAL A C 1
ATOM 692 O O . VAL A 1 83 ? -11.184 -9.004 9.455 1.00 92.00 83 VAL A O 1
ATOM 695 N N . VAL A 1 84 ? -11.129 -7.099 10.641 1.00 92.62 84 VAL A N 1
ATOM 696 C CA . VAL A 1 84 ? -12.575 -6.968 10.885 1.00 92.62 84 VAL A CA 1
ATOM 697 C C . VAL A 1 84 ? -13.064 -5.554 10.542 1.00 92.62 84 VAL A C 1
ATOM 699 O O . VAL A 1 84 ? -12.281 -4.603 10.624 1.00 92.62 84 VAL A O 1
ATOM 702 N N . PRO A 1 85 ? -14.328 -5.364 10.124 1.00 94.62 85 PRO A N 1
ATOM 703 C CA . PRO A 1 85 ? -14.880 -4.032 9.882 1.00 94.62 85 PRO A CA 1
ATOM 704 C C . PRO A 1 85 ? -14.815 -3.155 11.138 1.00 94.62 85 PRO A C 1
ATOM 706 O O . PRO A 1 85 ? -15.176 -3.596 12.226 1.00 94.62 85 PRO A O 1
ATOM 709 N N . ILE A 1 86 ? -14.427 -1.881 10.993 1.00 93.69 86 ILE A N 1
ATOM 710 C CA . ILE A 1 86 ? -14.317 -0.973 12.153 1.00 93.69 86 ILE A CA 1
ATOM 711 C C . ILE A 1 86 ? -15.663 -0.750 12.865 1.00 93.69 86 ILE A C 1
ATOM 713 O O . ILE A 1 86 ? -15.698 -0.487 14.063 1.00 93.69 86 ILE A O 1
ATOM 717 N N . ARG A 1 87 ? -16.779 -0.886 12.132 1.00 92.31 87 ARG A N 1
ATOM 718 C CA . ARG A 1 87 ? -18.146 -0.686 12.644 1.00 92.31 87 ARG A CA 1
ATOM 719 C C . ARG A 1 87 ? -18.501 -1.633 13.789 1.00 92.31 87 ARG A C 1
ATOM 721 O O . ARG A 1 87 ? -19.260 -1.249 14.667 1.00 92.31 87 ARG A O 1
ATOM 728 N N . ASP A 1 88 ? -17.915 -2.827 13.816 1.00 91.81 88 ASP A N 1
ATOM 729 C CA . ASP A 1 88 ? -18.185 -3.825 14.858 1.00 91.81 88 ASP A CA 1
ATOM 730 C C . ASP A 1 88 ? -17.578 -3.427 16.221 1.00 91.81 88 ASP A C 1
ATOM 732 O O . ASP A 1 88 ? -17.843 -4.066 17.238 1.00 91.81 88 ASP A O 1
ATOM 736 N N . PHE A 1 89 ? -16.758 -2.369 16.244 1.00 90.56 89 PHE A N 1
ATOM 737 C CA . PHE A 1 89 ? -16.012 -1.879 17.405 1.00 90.56 89 PHE A CA 1
ATOM 738 C C . PHE A 1 89 ? -16.347 -0.422 17.753 1.00 90.56 89 PHE A C 1
ATOM 740 O O . PHE A 1 89 ? -15.630 0.218 18.526 1.00 90.56 89 PHE A O 1
ATOM 747 N N . GLU A 1 90 ? -17.431 0.120 17.201 1.00 91.75 90 GLU A N 1
ATOM 748 C CA . GLU A 1 90 ? -17.883 1.469 17.526 1.00 91.75 90 GLU A CA 1
ATOM 749 C C . GLU A 1 90 ? -18.183 1.600 19.032 1.00 91.75 90 GLU A C 1
ATOM 751 O O . GLU A 1 90 ? -18.824 0.744 19.641 1.00 91.75 90 GLU A O 1
ATOM 756 N N . GLY A 1 91 ? -17.665 2.660 19.661 1.00 90.50 91 GLY A N 1
ATOM 757 C CA . GLY A 1 91 ? -17.793 2.882 21.106 1.00 90.50 91 GLY A CA 1
ATOM 758 C C . GLY A 1 91 ? -16.821 2.084 21.985 1.00 90.50 91 GLY A C 1
ATOM 759 O O . GLY A 1 91 ? -16.863 2.228 23.210 1.00 90.50 91 GLY A O 1
ATOM 760 N N . MET A 1 92 ? -15.920 1.278 21.406 1.00 92.56 92 MET A N 1
ATOM 761 C CA . MET A 1 92 ? -14.827 0.656 22.157 1.00 92.56 92 MET A CA 1
ATOM 762 C C . MET A 1 92 ? -13.968 1.740 22.820 1.00 92.56 92 MET A C 1
ATOM 764 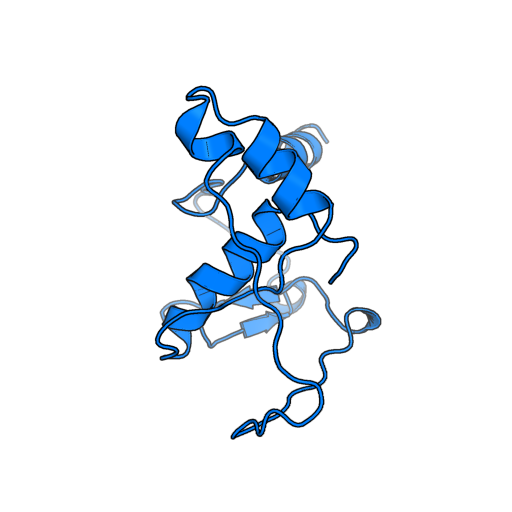O O . MET A 1 92 ? -13.425 2.620 22.151 1.00 92.56 92 MET A O 1
ATOM 768 N N . LYS A 1 93 ? -13.830 1.669 24.149 1.00 94.88 93 LYS A N 1
ATOM 769 C CA . LYS A 1 93 ? -12.935 2.565 24.885 1.00 94.88 93 LYS A CA 1
ATOM 770 C C . LYS A 1 93 ? -11.485 2.267 24.519 1.00 94.88 93 LYS A C 1
ATOM 772 O O . LYS A 1 93 ? -11.073 1.110 24.520 1.00 94.88 93 LYS A O 1
ATOM 777 N N . LEU A 1 94 ? -10.734 3.328 24.252 1.00 92.25 94 LEU A N 1
ATOM 778 C CA . LEU A 1 94 ? -9.300 3.287 24.008 1.00 92.25 94 LEU A CA 1
ATOM 779 C C . LEU A 1 94 ? -8.603 4.070 25.118 1.00 92.25 94 LEU A C 1
ATOM 781 O O . LEU A 1 94 ? -8.993 5.199 25.412 1.00 92.25 94 LEU A O 1
ATOM 785 N N . ASP A 1 95 ? -7.567 3.484 25.709 1.00 95.62 95 ASP A N 1
ATOM 786 C CA . ASP A 1 95 ? -6.746 4.158 26.723 1.00 95.62 95 ASP A CA 1
ATOM 787 C C . ASP A 1 95 ? -5.731 5.131 26.096 1.00 95.62 95 ASP A C 1
ATOM 789 O O . ASP A 1 95 ? -5.170 5.989 26.774 1.00 95.62 95 ASP A O 1
ATOM 793 N N . GLY A 1 96 ? -5.501 5.018 24.786 1.00 92.06 96 GLY A N 1
ATOM 794 C CA . GLY A 1 96 ? -4.632 5.902 24.021 1.00 92.06 96 GLY A CA 1
ATOM 795 C C . GLY A 1 96 ? -4.682 5.608 22.524 1.00 92.06 96 GLY A C 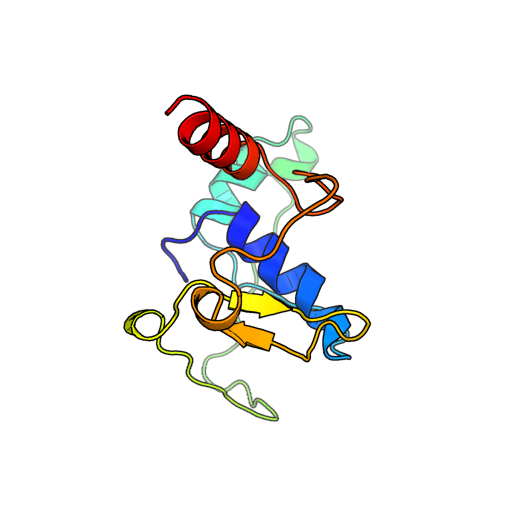1
ATOM 796 O O . GLY A 1 96 ? -5.157 4.557 22.093 1.00 92.06 96 GLY A O 1
ATOM 797 N N . CYS A 1 97 ? -4.179 6.549 21.726 1.00 91.00 97 CYS A N 1
ATOM 798 C CA . CYS A 1 97 ? -4.050 6.422 20.279 1.00 91.00 97 CYS A CA 1
ATOM 799 C C . CYS A 1 97 ? -2.639 6.845 19.861 1.00 91.00 97 CYS A C 1
ATOM 801 O O . CYS A 1 97 ? -2.180 7.925 20.231 1.00 91.00 97 CYS A O 1
ATOM 803 N N . LEU A 1 98 ? -1.957 5.992 19.097 1.00 90.88 98 LEU A N 1
ATOM 804 C CA . LEU A 1 98 ? -0.688 6.320 18.458 1.00 90.88 98 LEU A CA 1
ATOM 805 C C . LEU A 1 98 ? -0.930 6.492 16.958 1.00 90.88 98 LEU A C 1
ATOM 807 O O . LEU A 1 98 ? -1.312 5.542 16.278 1.00 90.88 98 LEU A O 1
ATOM 811 N N . ILE A 1 99 ? -0.668 7.695 16.449 1.00 90.19 99 ILE A N 1
ATOM 812 C CA . ILE A 1 99 ? -0.661 7.994 15.016 1.00 90.19 99 ILE A CA 1
ATOM 813 C C . ILE A 1 99 ? 0.802 8.097 14.593 1.00 90.19 99 ILE A C 1
ATOM 815 O O . ILE A 1 99 ? 1.499 9.031 14.988 1.00 90.19 99 ILE A O 1
ATOM 819 N N . GLY A 1 100 ? 1.284 7.123 13.825 1.00 84.00 100 GLY A N 1
ATOM 820 C CA . GLY A 1 100 ? 2.678 7.086 13.391 1.00 84.00 100 GLY A CA 1
ATOM 821 C C . GLY A 1 100 ? 3.298 5.692 13.418 1.00 84.00 100 GLY A C 1
ATOM 822 O O . GLY A 1 100 ? 2.822 4.792 14.106 1.00 84.00 100 GLY A O 1
ATOM 823 N N . GLY A 1 101 ? 4.392 5.528 12.678 1.00 84.25 101 GLY A N 1
ATOM 824 C CA . GLY A 1 101 ? 5.139 4.281 12.550 1.00 84.25 101 GLY A CA 1
ATOM 825 C C . GLY A 1 101 ? 6.203 4.366 11.455 1.00 84.25 101 GLY A C 1
ATOM 826 O O . GLY A 1 101 ? 6.436 5.426 10.874 1.00 84.25 101 GLY A O 1
ATOM 827 N N . CYS A 1 102 ? 6.841 3.236 11.144 1.00 79.81 102 CYS A N 1
ATOM 828 C CA . CYS A 1 102 ? 7.854 3.150 10.084 1.00 79.81 102 CYS A CA 1
ATOM 829 C C . CYS A 1 102 ? 7.293 3.385 8.668 1.00 79.81 102 CYS A C 1
ATOM 831 O O . CYS A 1 102 ? 8.061 3.659 7.749 1.00 79.81 102 CYS A O 1
ATOM 833 N N . THR A 1 103 ? 5.970 3.299 8.496 1.00 73.62 103 THR A N 1
ATOM 834 C CA . THR A 1 103 ? 5.270 3.430 7.208 1.00 73.62 103 THR A CA 1
ATOM 835 C C . THR A 1 103 ? 4.465 4.721 7.071 1.00 73.62 103 THR A C 1
ATOM 837 O O . THR A 1 103 ? 3.782 4.898 6.066 1.00 73.62 103 THR A O 1
ATOM 840 N N . THR A 1 104 ? 4.491 5.593 8.080 1.00 82.88 104 THR A N 1
ATOM 841 C CA . THR A 1 104 ? 3.698 6.828 8.103 1.00 82.88 104 THR A CA 1
ATOM 842 C C . THR A 1 104 ? 4.363 7.906 7.260 1.00 82.88 104 THR A C 1
ATOM 844 O O . THR A 1 104 ? 5.566 8.145 7.387 1.00 82.88 104 THR A O 1
ATOM 847 N N . ALA A 1 105 ? 3.583 8.593 6.433 1.00 84.88 105 ALA A N 1
ATOM 848 C CA . ALA A 1 105 ? 4.023 9.783 5.720 1.00 84.88 105 ALA A CA 1
ATOM 849 C C . ALA A 1 105 ? 3.271 11.040 6.159 1.00 84.88 105 ALA A C 1
ATOM 851 O O . ALA A 1 105 ? 2.338 11.018 6.955 1.00 84.88 105 ALA A O 1
ATOM 852 N N . GLU A 1 106 ? 3.692 12.164 5.586 1.00 85.56 106 GLU A N 1
ATOM 853 C CA . GLU A 1 106 ? 3.090 13.481 5.793 1.00 85.56 106 GLU A CA 1
ATOM 854 C C . GLU A 1 106 ? 1.569 13.485 5.563 1.00 85.56 106 GLU A C 1
ATOM 856 O O . GLU A 1 106 ? 0.835 14.087 6.342 1.00 85.56 106 GLU A O 1
ATOM 861 N N . GLU A 1 107 ? 1.085 12.762 4.545 1.00 87.19 107 GLU A N 1
ATOM 862 C CA . GLU A 1 107 ? -0.350 12.664 4.242 1.00 87.19 107 GLU A CA 1
ATOM 863 C C . GLU A 1 107 ? -1.165 12.048 5.389 1.00 87.19 107 GLU A C 1
ATOM 865 O O . GLU A 1 107 ? -2.271 12.514 5.662 1.00 87.19 107 GLU A O 1
ATOM 870 N N . ASP A 1 108 ? -0.601 11.082 6.117 1.00 89.06 108 ASP A N 1
ATOM 871 C CA . ASP A 1 108 ? -1.266 10.443 7.255 1.00 89.06 108 ASP A CA 1
ATOM 872 C C . ASP A 1 108 ? -1.394 11.404 8.443 1.00 89.06 108 ASP A C 1
ATOM 874 O O . ASP A 1 108 ? -2.434 11.450 9.098 1.00 89.06 108 ASP A O 1
ATOM 878 N N . PHE A 1 109 ? -0.362 12.215 8.704 1.00 91.50 109 PHE A N 1
ATOM 879 C CA . PHE A 1 109 ? -0.405 13.222 9.768 1.00 91.50 109 PHE A CA 1
ATOM 880 C C . PHE A 1 109 ? -1.396 14.340 9.459 1.00 91.50 109 PHE A C 1
ATOM 882 O O . PHE A 1 109 ? -2.116 14.774 10.354 1.00 91.50 109 PHE A O 1
ATOM 889 N N . ILE A 1 110 ? -1.468 14.780 8.200 1.00 92.62 110 ILE A N 1
ATOM 890 C CA . ILE A 1 110 ? -2.455 15.775 7.768 1.00 92.62 110 ILE A CA 1
ATOM 891 C C . ILE A 1 110 ? -3.869 15.225 7.974 1.00 92.62 110 ILE A C 1
ATOM 893 O O . ILE A 1 110 ? -4.709 15.908 8.554 1.00 92.62 110 ILE A O 1
ATOM 897 N N . LEU A 1 111 ? -4.133 13.986 7.547 1.00 91.69 111 LEU A N 1
ATOM 898 C CA . LEU A 1 111 ? -5.437 13.346 7.742 1.00 91.69 111 LEU A CA 1
ATOM 899 C C . LEU A 1 111 ? -5.775 13.176 9.227 1.00 91.69 111 LEU A C 1
ATOM 901 O O . LEU A 1 111 ? -6.887 13.501 9.633 1.00 91.69 111 LEU A O 1
ATOM 905 N N . GLY A 1 112 ? -4.820 12.719 10.039 1.00 92.44 112 GLY A N 1
ATOM 906 C CA . GLY A 1 112 ? -4.993 12.601 11.486 1.00 92.44 112 GLY A CA 1
ATOM 907 C C . GLY A 1 112 ? -5.319 13.944 12.141 1.00 92.44 112 GLY A C 1
ATOM 908 O O . GLY A 1 112 ? -6.264 14.027 12.919 1.00 92.44 112 GLY A O 1
ATOM 909 N N . ALA A 1 113 ? -4.601 15.009 11.777 1.00 93.38 113 ALA A N 1
ATOM 910 C CA . ALA A 1 113 ? -4.859 16.354 12.283 1.00 93.38 113 ALA A CA 1
ATOM 911 C C . ALA A 1 113 ? -6.256 16.862 11.893 1.00 93.38 113 ALA A C 1
ATOM 913 O O . ALA A 1 113 ? -6.973 17.363 12.748 1.00 93.38 113 ALA A O 1
ATOM 914 N N . LEU A 1 114 ? -6.680 16.666 10.639 1.00 95.44 114 LEU A N 1
ATOM 915 C CA . LEU A 1 114 ? -8.013 17.066 10.164 1.00 95.44 114 LEU A CA 1
ATOM 916 C C . LEU A 1 114 ? -9.163 16.342 10.877 1.00 95.44 114 LEU A C 1
ATOM 918 O O . LEU A 1 114 ? -10.266 16.876 10.960 1.00 95.44 114 LEU A O 1
ATOM 922 N N . VAL A 1 115 ? -8.936 15.115 11.347 1.00 93.12 115 VAL A N 1
ATOM 923 C CA . VAL A 1 115 ? -9.926 14.370 12.138 1.00 93.12 115 VAL A CA 1
ATOM 924 C C . VAL A 1 115 ? -9.963 14.868 13.584 1.00 93.12 115 VAL A C 1
ATOM 926 O O . VAL A 1 115 ? -11.034 14.907 14.177 1.00 93.12 115 VAL A O 1
ATOM 929 N N . LEU A 1 116 ? -8.814 15.251 14.144 1.00 90.56 116 LEU A N 1
ATOM 930 C CA . LEU A 1 116 ? -8.697 15.733 15.524 1.00 90.56 116 LEU A CA 1
ATOM 931 C C . LEU A 1 116 ? -9.116 17.201 15.711 1.00 90.56 116 LEU A C 1
ATOM 933 O O . LEU A 1 116 ? -9.377 17.598 16.840 1.00 90.56 116 LEU A O 1
ATOM 937 N N . ASP A 1 117 ? -9.164 17.992 14.638 1.00 91.31 117 ASP A N 1
ATOM 938 C CA . ASP A 1 117 ? -9.573 19.409 14.645 1.00 91.31 117 ASP A CA 1
ATOM 939 C C . ASP A 1 117 ? -11.106 19.611 14.548 1.00 91.31 117 ASP A C 1
ATOM 941 O O . ASP A 1 117 ? -11.575 20.723 14.310 1.00 91.31 117 ASP A O 1
ATOM 945 N N . GLN A 1 118 ? -11.894 18.536 14.685 1.00 65.31 118 GLN A N 1
ATOM 946 C CA . GLN A 1 118 ? -13.368 18.562 14.697 1.00 65.31 118 GLN A CA 1
ATOM 947 C C . GLN A 1 118 ? -13.922 18.737 16.112 1.00 65.31 118 GLN A C 1
ATOM 949 O O . GLN A 1 118 ? -14.940 19.456 16.243 1.00 65.31 118 GLN A O 1
#

Mean predicted aligned error: 5.0 Å